Protein AF-G5DZA2-F1 (afdb_monomer)

Mean predicted aligned error: 8.17 Å

Secondary structure (DSSP, 8-state):
-HHHHHHHHHHHHHHHTTS-STTTTSTT-S-SHHHHHHHHHHHHIIIIIHHHHHTTSPPP--HHHHHHHHHHHHHHHHHHHHHHIIIIITTT--SS--S-----SSHHHHHHH--SSTHHHHHHHHHHHHHHHHHHHHHHHTSTTGGG--HHHHHHHHHHHHHHH-

pLDDT: mean 82.75, std 10.69, range [46.78, 97.06]

InterPro domains:
  IPR002076 ELO family [PF01151] (27-99)
  IPR002076 ELO family [PF01151] (105-165)
  IPR002076 ELO family [PTHR11157] (22-103)

Organism: NCBI:txid8362

Structure (mmCIF, N/CA/C/O backbone):
data_AF-G5DZA2-F1
#
_entry.id   AF-G5DZA2-F1
#
loop_
_atom_site.group_PDB
_atom_site.id
_atom_site.type_symbol
_atom_site.label_atom_id
_atom_site.label_alt_id
_atom_site.label_comp_id
_atom_site.label_asym_id
_atom_site.label_entity_id
_atom_site.label_seq_id
_atom_site.pdbx_PDB_ins_code
_atom_site.Cartn_x
_atom_site.Cartn_y
_atom_site.Cartn_z
_atom_site.occupancy
_atom_site.B_iso_or_equiv
_atom_site.auth_seq_id
_atom_site.auth_comp_id
_atom_site.auth_asym_id
_atom_site.auth_atom_id
_atom_site.pdbx_PDB_model_num
ATOM 1 N N . MET A 1 1 ? -5.140 20.662 -33.667 1.00 66.38 1 MET A N 1
ATOM 2 C CA . MET A 1 1 ? -5.420 19.763 -32.523 1.00 66.38 1 MET A CA 1
ATOM 3 C C . MET A 1 1 ? -4.763 18.396 -32.720 1.00 66.38 1 MET A C 1
ATOM 5 O O . MET A 1 1 ? -4.000 17.983 -31.860 1.00 66.38 1 MET A O 1
ATOM 9 N N . GLU A 1 2 ? -4.979 17.730 -33.860 1.00 78.75 2 GLU A N 1
ATOM 10 C CA . GLU A 1 2 ? -4.473 16.366 -34.119 1.00 78.75 2 GLU A CA 1
ATOM 11 C C . GLU A 1 2 ? -2.942 16.248 -34.190 1.00 78.75 2 GLU A C 1
ATOM 13 O O . GLU A 1 2 ? -2.374 15.286 -33.677 1.00 78.75 2 GLU A O 1
ATOM 18 N N . ALA A 1 3 ? -2.252 17.254 -34.736 1.00 80.62 3 ALA A N 1
ATOM 19 C CA . ALA A 1 3 ? -0.785 17.285 -34.768 1.00 80.62 3 ALA A CA 1
ATOM 20 C C . ALA A 1 3 ? -0.157 17.358 -33.362 1.00 80.62 3 ALA A C 1
ATOM 22 O O . ALA A 1 3 ? 0.883 16.768 -33.106 1.00 80.62 3 ALA A O 1
ATOM 23 N N . ILE A 1 4 ? -0.814 18.048 -32.427 1.00 86.19 4 ILE A N 1
ATOM 24 C CA . ILE A 1 4 ? -0.351 18.141 -31.037 1.00 86.19 4 ILE A CA 1
ATOM 25 C C . ILE A 1 4 ? -0.666 16.829 -30.314 1.00 86.19 4 ILE A C 1
ATOM 27 O O . ILE A 1 4 ? 0.200 16.262 -29.658 1.00 86.19 4 ILE A O 1
ATOM 31 N N . LEU A 1 5 ? -1.886 16.305 -30.473 1.00 86.56 5 LEU A N 1
ATOM 32 C CA . LEU A 1 5 ? -2.297 15.043 -29.856 1.00 86.56 5 LEU A CA 1
ATOM 33 C C . LEU A 1 5 ? -1.394 13.876 -30.283 1.00 86.56 5 LEU A C 1
ATOM 35 O O . LEU A 1 5 ? -0.941 13.115 -29.433 1.00 86.56 5 LEU A O 1
ATOM 39 N N . SER A 1 6 ? -1.083 13.765 -31.575 1.00 85.31 6 SER A N 1
ATOM 40 C CA . SER A 1 6 ? -0.190 12.723 -32.098 1.00 85.31 6 SER A CA 1
ATOM 41 C C . SER A 1 6 ? 1.232 12.826 -31.537 1.00 85.31 6 SER A C 1
ATOM 43 O O . SER A 1 6 ? 1.799 11.796 -31.178 1.00 85.31 6 SER A O 1
ATOM 45 N N . GLN A 1 7 ? 1.774 14.035 -31.352 1.00 89.75 7 GLN A N 1
ATOM 46 C CA . GLN A 1 7 ? 3.067 14.232 -30.681 1.00 89.75 7 GLN A CA 1
ATOM 47 C C . GLN A 1 7 ? 3.050 13.737 -29.226 1.00 89.75 7 GLN A C 1
ATOM 49 O O . GLN A 1 7 ? 3.975 13.049 -28.794 1.00 89.75 7 GLN A O 1
ATOM 54 N N . TRP A 1 8 ? 1.996 14.043 -28.462 1.00 86.00 8 TRP A N 1
ATOM 55 C CA . TRP A 1 8 ? 1.864 13.570 -27.077 1.00 86.00 8 TRP A CA 1
ATOM 56 C C . TRP A 1 8 ? 1.694 12.054 -26.987 1.00 86.00 8 TRP A C 1
ATOM 58 O O . TRP A 1 8 ? 2.292 11.419 -26.119 1.00 86.00 8 TRP A O 1
ATOM 68 N N . VAL A 1 9 ? 0.914 11.471 -27.898 1.00 85.88 9 VAL A N 1
ATOM 69 C CA . VAL A 1 9 ? 0.707 10.021 -27.982 1.00 85.88 9 VAL A CA 1
ATOM 70 C C . VAL A 1 9 ? 2.016 9.309 -28.324 1.00 85.88 9 VAL A C 1
ATOM 72 O O . VAL A 1 9 ? 2.367 8.334 -27.664 1.00 85.88 9 VAL A O 1
ATOM 75 N N . GLN A 1 10 ? 2.791 9.823 -29.281 1.00 88.12 10 GLN A N 1
ATOM 76 C CA . GLN A 1 10 ? 4.108 9.271 -29.613 1.00 88.12 10 GLN A CA 1
ATOM 77 C C . GLN A 1 10 ? 5.074 9.358 -28.432 1.00 88.12 10 GLN A C 1
ATOM 79 O O . GLN A 1 10 ? 5.673 8.353 -28.063 1.00 88.12 10 GLN A O 1
ATOM 84 N N . LYS A 1 11 ? 5.139 10.513 -27.761 1.00 85.25 11 LYS A N 1
ATOM 85 C CA . LYS A 1 11 ? 5.976 10.696 -26.569 1.00 85.25 11 LYS A CA 1
ATOM 86 C C . LYS A 1 11 ? 5.602 9.735 -25.436 1.00 85.25 11 LYS A C 1
ATOM 88 O O . LYS A 1 11 ? 6.481 9.224 -24.746 1.00 85.25 11 LYS A O 1
ATOM 93 N N . TYR A 1 12 ? 4.308 9.467 -25.249 1.00 83.25 12 TYR A N 1
ATOM 94 C CA . TYR A 1 12 ? 3.830 8.468 -24.293 1.00 83.25 12 TYR A CA 1
ATOM 95 C C . TYR A 1 12 ? 4.264 7.052 -24.687 1.00 83.25 12 TYR A C 1
ATOM 97 O O . TYR A 1 12 ? 4.791 6.322 -23.850 1.00 83.25 12 TYR A O 1
ATOM 105 N N . HIS A 1 13 ? 4.085 6.669 -25.953 1.00 83.81 13 HIS A N 1
ATOM 106 C CA . HIS A 1 13 ? 4.525 5.364 -26.437 1.00 83.81 13 HIS A CA 1
ATOM 107 C C . HIS A 1 13 ? 6.037 5.184 -26.305 1.00 83.81 13 HIS A C 1
ATOM 109 O O . HIS A 1 13 ? 6.469 4.127 -25.860 1.00 83.81 13 HIS A O 1
ATOM 115 N N . ASP A 1 14 ? 6.829 6.211 -26.613 1.00 85.12 14 ASP A N 1
ATOM 116 C CA . ASP A 1 14 ? 8.284 6.177 -26.467 1.00 85.12 14 ASP A CA 1
ATOM 117 C C . ASP A 1 14 ? 8.720 5.994 -25.012 1.00 85.12 14 ASP A C 1
ATOM 119 O O . ASP A 1 14 ? 9.609 5.193 -24.737 1.00 85.12 14 ASP A O 1
ATOM 123 N N . PHE A 1 15 ? 8.052 6.660 -24.068 1.00 82.25 15 PHE A N 1
ATOM 124 C CA . PHE A 1 15 ? 8.305 6.469 -22.641 1.00 82.25 15 PHE A CA 1
ATOM 125 C C . PHE A 1 15 ? 7.909 5.064 -22.157 1.00 82.25 15 PHE A C 1
ATOM 127 O O . PHE A 1 15 ? 8.620 4.440 -21.373 1.00 82.25 15 PHE A O 1
ATOM 134 N N . MET A 1 16 ? 6.794 4.530 -22.660 1.00 81.00 16 MET A N 1
ATOM 135 C CA . MET A 1 16 ? 6.286 3.210 -22.276 1.00 81.00 16 MET A CA 1
ATOM 136 C C . MET A 1 16 ? 7.002 2.042 -22.971 1.00 81.00 16 MET A C 1
ATOM 138 O O . MET A 1 16 ? 6.774 0.898 -22.581 1.00 81.00 16 MET A O 1
ATOM 142 N N . LYS A 1 17 ? 7.889 2.286 -23.950 1.00 79.06 17 LYS A N 1
ATOM 143 C CA . LYS A 1 17 ? 8.706 1.235 -24.592 1.00 79.06 17 LYS A CA 1
ATOM 144 C C . LYS A 1 17 ? 9.611 0.492 -23.607 1.00 79.06 17 LYS A C 1
ATOM 146 O O . LYS A 1 17 ? 9.906 -0.672 -23.841 1.00 79.06 17 LYS A O 1
ATOM 151 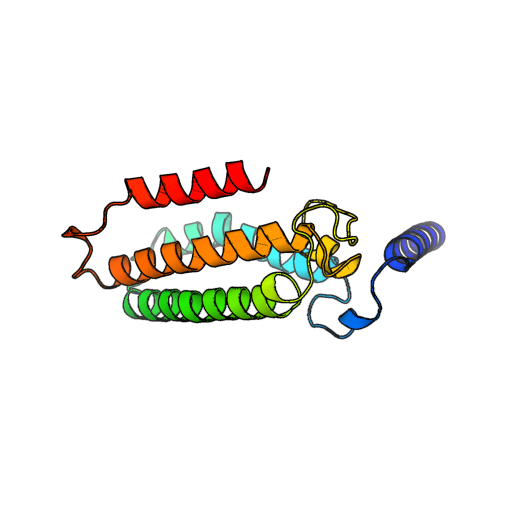N N . GLY A 1 18 ? 10.033 1.146 -22.521 1.00 75.31 18 GLY A N 1
ATOM 152 C CA . GLY A 1 18 ? 10.845 0.524 -21.469 1.00 75.31 18 GLY A CA 1
ATOM 153 C C . GLY A 1 18 ? 10.059 -0.370 -20.504 1.00 75.31 18 GLY A C 1
ATOM 154 O O . GLY A 1 18 ? 10.661 -0.954 -19.610 1.00 75.31 18 GLY A O 1
ATOM 155 N N . ALA A 1 19 ? 8.731 -0.453 -20.636 1.00 78.19 19 ALA A N 1
ATOM 156 C CA . ALA A 1 19 ? 7.907 -1.234 -19.725 1.00 78.19 19 ALA A CA 1
ATOM 157 C C . ALA A 1 19 ? 8.057 -2.745 -19.948 1.00 78.19 19 ALA A C 1
ATOM 159 O O . ALA A 1 19 ? 8.165 -3.224 -21.078 1.00 78.19 19 ALA A O 1
ATOM 160 N N . ASP A 1 20 ? 7.967 -3.508 -18.863 1.00 79.12 20 ASP A N 1
ATOM 161 C CA . ASP A 1 20 ? 8.026 -4.962 -18.897 1.00 79.12 20 ASP A CA 1
ATOM 162 C C . ASP A 1 20 ? 6.771 -5.543 -19.580 1.00 79.12 20 ASP A C 1
ATOM 164 O O . ASP A 1 20 ? 5.624 -5.251 -19.216 1.00 79.12 20 ASP A O 1
ATOM 168 N N . SER A 1 21 ? 6.987 -6.382 -20.595 1.00 80.38 21 SER A N 1
ATOM 169 C CA . SER A 1 21 ? 5.920 -7.019 -21.370 1.00 80.38 21 SER A CA 1
ATOM 170 C C . SER A 1 21 ? 5.174 -8.100 -20.580 1.00 80.38 21 SER A C 1
ATOM 172 O O . SER A 1 21 ? 3.991 -8.333 -20.845 1.00 80.38 21 SER A O 1
ATOM 174 N N . ARG A 1 22 ? 5.805 -8.707 -19.563 1.00 84.56 22 ARG A N 1
ATOM 175 C CA . ARG A 1 22 ? 5.249 -9.823 -18.769 1.00 84.56 22 ARG A CA 1
ATOM 176 C C . ARG A 1 22 ? 3.990 -9.433 -18.000 1.00 84.56 22 ARG A C 1
ATOM 178 O O . ARG A 1 22 ? 3.062 -10.221 -17.871 1.00 84.56 22 ARG A O 1
ATOM 185 N N . ILE A 1 23 ? 3.929 -8.188 -17.550 1.00 81.81 23 ILE A N 1
ATOM 186 C CA . ILE A 1 23 ? 2.850 -7.634 -16.718 1.00 81.81 23 ILE A CA 1
ATOM 187 C C . ILE A 1 23 ? 1.787 -6.883 -17.527 1.00 81.81 23 ILE A C 1
ATOM 189 O O . ILE A 1 23 ? 0.865 -6.299 -16.962 1.00 81.81 23 ILE A O 1
ATOM 193 N N . SER A 1 24 ? 1.913 -6.856 -18.856 1.00 78.75 24 SER A N 1
ATOM 194 C CA . SER A 1 24 ? 1.009 -6.104 -19.736 1.00 78.75 24 SER A CA 1
ATOM 195 C C . SER A 1 24 ? -0.448 -6.572 -19.671 1.00 78.75 24 SER A C 1
ATOM 197 O O . SER A 1 24 ? -1.339 -5.778 -19.953 1.00 78.75 24 SER A O 1
ATOM 199 N N . HIS A 1 25 ? -0.683 -7.824 -19.274 1.00 85.56 25 HIS A N 1
ATOM 200 C CA . HIS A 1 25 ? -2.004 -8.438 -19.156 1.00 85.56 25 HIS A CA 1
ATOM 201 C C . HIS A 1 25 ? -2.629 -8.299 -17.757 1.00 85.56 25 HIS A C 1
ATOM 203 O O . HIS A 1 25 ? -3.780 -8.685 -17.557 1.00 85.56 25 HIS A O 1
ATOM 209 N N . TYR A 1 26 ? -1.887 -7.776 -16.775 1.00 86.25 26 TYR A N 1
ATOM 210 C CA . TYR A 1 26 ? -2.393 -7.628 -15.414 1.00 86.25 26 TYR A CA 1
ATOM 211 C C . TYR A 1 26 ? -3.409 -6.483 -15.313 1.00 86.25 26 TYR A C 1
ATOM 213 O O . TYR A 1 26 ? -3.233 -5.425 -15.934 1.00 86.25 26 TYR A O 1
ATOM 221 N N . PRO A 1 27 ? -4.462 -6.650 -14.489 1.00 86.56 27 PRO A N 1
ATOM 222 C CA . PRO A 1 27 ? -5.437 -5.593 -14.270 1.00 86.56 27 PRO A CA 1
ATOM 223 C C . PRO A 1 27 ? -4.731 -4.343 -13.730 1.00 86.56 27 PRO A C 1
ATOM 225 O O . PRO A 1 27 ? -3.801 -4.438 -12.933 1.00 86.56 27 PRO A O 1
ATOM 228 N N . LEU A 1 28 ? -5.165 -3.160 -14.178 1.00 85.06 28 LEU A N 1
ATOM 229 C CA . LEU A 1 28 ? -4.598 -1.846 -13.822 1.00 85.06 28 LEU A CA 1
ATOM 230 C C . LEU A 1 28 ? -3.177 -1.549 -14.349 1.00 85.06 28 LEU A C 1
ATOM 232 O O . LEU A 1 28 ? -2.698 -0.435 -14.147 1.00 85.06 28 LEU A O 1
ATOM 236 N N . MET A 1 29 ? -2.523 -2.467 -15.073 1.00 83.88 29 MET A N 1
ATOM 237 C CA . MET A 1 29 ? -1.167 -2.261 -15.618 1.00 83.88 29 MET A CA 1
ATOM 238 C C . MET A 1 29 ? -1.137 -1.786 -17.081 1.00 83.88 29 MET A C 1
ATOM 240 O O . MET A 1 29 ? -0.061 -1.506 -17.615 1.00 83.88 29 MET A O 1
ATOM 244 N N . HIS A 1 30 ? -2.296 -1.645 -17.735 1.00 82.56 30 HIS A N 1
ATOM 245 C CA . HIS A 1 30 ? -2.390 -1.164 -19.121 1.00 82.56 30 HIS A CA 1
ATOM 246 C C . HIS A 1 30 ? -2.037 0.319 -19.273 1.00 82.56 30 HIS A C 1
ATOM 248 O O . HIS A 1 30 ? -1.287 0.684 -20.174 1.00 82.56 30 HIS A O 1
ATOM 254 N N . SER A 1 31 ? -2.570 1.180 -18.403 1.00 82.56 31 SER A N 1
ATOM 255 C CA . SER A 1 31 ? -2.316 2.621 -18.440 1.00 82.56 31 SER A CA 1
ATOM 256 C C . SER A 1 31 ? -2.302 3.209 -17.026 1.00 82.56 31 SER A C 1
ATOM 258 O O . SER A 1 31 ? -3.020 2.703 -16.161 1.00 82.56 31 SER A O 1
ATOM 260 N N . PRO A 1 32 ? -1.526 4.280 -16.777 1.00 83.38 32 PRO A N 1
ATOM 261 C CA . PRO A 1 32 ? -1.476 4.930 -15.468 1.00 83.38 32 PRO A CA 1
ATOM 262 C C . PRO A 1 32 ? -2.741 5.752 -15.178 1.00 83.38 32 PRO A C 1
ATOM 264 O O . PRO A 1 32 ? -3.057 6.010 -14.021 1.00 83.38 32 PRO A O 1
ATOM 267 N N . PHE A 1 33 ? -3.498 6.129 -16.215 1.00 86.62 33 PHE A N 1
ATOM 268 C CA . PHE A 1 33 ? -4.677 6.988 -16.091 1.00 86.62 33 PHE A CA 1
ATOM 269 C C . PHE A 1 33 ? -5.785 6.368 -15.242 1.00 86.62 33 PHE A C 1
ATOM 271 O O . PHE A 1 33 ? -6.402 7.066 -14.440 1.00 86.62 33 PHE A O 1
ATOM 278 N N . LEU A 1 34 ? -6.027 5.063 -15.390 1.00 87.75 34 LEU A N 1
ATOM 279 C CA . LEU A 1 34 ? -7.069 4.368 -14.636 1.00 87.75 34 LEU A CA 1
ATOM 280 C C . LEU A 1 34 ? -6.751 4.315 -13.124 1.00 87.75 34 LEU A C 1
ATOM 282 O O . LEU A 1 34 ? -7.591 4.765 -12.343 1.00 87.75 34 LEU A O 1
ATOM 286 N N . PRO A 1 35 ? -5.553 3.875 -12.680 1.00 88.75 35 PRO A N 1
ATOM 287 C CA . PRO A 1 35 ? -5.125 4.011 -11.286 1.00 88.75 35 PRO A CA 1
ATOM 288 C C . PRO A 1 35 ? -5.228 5.443 -10.751 1.00 88.75 35 PRO A C 1
ATOM 290 O O . PRO A 1 35 ? -5.748 5.654 -9.656 1.00 88.75 35 PRO A O 1
ATOM 293 N N . THR A 1 36 ? -4.788 6.443 -11.524 1.00 88.06 36 THR A N 1
ATOM 294 C CA . THR A 1 36 ? -4.871 7.850 -11.109 1.00 88.06 36 THR A CA 1
ATOM 295 C C . THR A 1 36 ? -6.318 8.308 -10.925 1.00 88.06 36 THR A C 1
ATOM 297 O O . THR A 1 36 ? -6.624 8.963 -9.931 1.00 88.06 36 THR A O 1
ATOM 300 N N . ALA A 1 37 ? -7.232 7.931 -11.821 1.00 92.38 37 ALA A N 1
ATOM 301 C CA . ALA A 1 37 ? -8.650 8.264 -11.698 1.00 92.38 37 ALA A CA 1
ATOM 302 C C . ALA A 1 37 ? -9.296 7.615 -10.459 1.00 92.38 37 ALA A C 1
ATOM 304 O O . ALA A 1 37 ? -10.063 8.262 -9.741 1.00 92.38 37 ALA A O 1
ATOM 305 N N . ILE A 1 38 ? -8.948 6.359 -10.158 1.00 93.44 38 ILE A N 1
ATOM 306 C CA . ILE A 1 38 ? -9.420 5.660 -8.953 1.00 93.44 38 ILE A CA 1
ATOM 307 C C . ILE A 1 38 ? -8.915 6.372 -7.693 1.00 93.44 38 ILE A C 1
ATOM 309 O O . ILE A 1 38 ? -9.698 6.645 -6.787 1.00 93.44 38 ILE A O 1
ATOM 313 N N . LEU A 1 39 ? -7.634 6.738 -7.641 1.00 91.75 39 LEU A N 1
ATOM 314 C CA . LEU A 1 39 ? -7.063 7.436 -6.487 1.00 91.75 39 LEU A CA 1
ATOM 315 C C . LEU A 1 39 ? -7.678 8.825 -6.283 1.00 91.75 39 LEU A C 1
ATOM 317 O O . LEU A 1 39 ? -8.049 9.168 -5.162 1.00 91.75 39 LEU A O 1
ATOM 321 N N . LEU A 1 40 ? -7.833 9.613 -7.349 1.00 94.12 40 LEU A N 1
ATOM 322 C CA . LEU A 1 40 ? -8.443 10.943 -7.262 1.00 94.12 40 LEU A CA 1
ATOM 323 C C . LEU A 1 40 ? -9.907 10.867 -6.818 1.00 94.12 40 LEU A C 1
ATOM 325 O O . LEU A 1 40 ? -10.333 11.654 -5.971 1.00 94.12 40 LEU A O 1
ATOM 329 N N . SER A 1 41 ? -10.664 9.899 -7.341 1.00 95.38 41 SER A N 1
ATOM 330 C CA . SER A 1 41 ? -12.054 9.690 -6.923 1.00 95.38 41 SER A CA 1
ATOM 331 C C . SER A 1 41 ? -12.154 9.221 -5.468 1.00 95.38 41 SER A C 1
ATOM 333 O O . SER A 1 41 ? -12.993 9.732 -4.727 1.00 95.38 41 SER A O 1
ATOM 335 N N . TYR A 1 42 ? -11.258 8.338 -5.019 1.00 94.50 42 TYR A N 1
ATOM 336 C CA . TYR A 1 42 ? -11.154 7.923 -3.619 1.00 94.50 42 TYR A CA 1
ATOM 337 C C . TYR A 1 42 ? -10.831 9.100 -2.686 1.00 94.50 42 TYR A C 1
ATOM 339 O O . TYR A 1 42 ? -11.521 9.297 -1.687 1.00 94.50 42 TYR A O 1
ATOM 347 N N . VAL A 1 43 ? -9.830 9.924 -3.018 1.00 95.56 43 VAL A N 1
ATOM 348 C CA . VAL A 1 43 ? -9.449 11.098 -2.210 1.00 95.56 43 VAL A CA 1
ATOM 349 C C . VAL A 1 43 ? -10.600 12.100 -2.130 1.00 95.56 43 VAL A C 1
ATOM 351 O O . VAL A 1 43 ? -10.926 12.582 -1.044 1.00 95.56 43 VAL A O 1
ATOM 354 N N . TYR A 1 44 ? -11.267 12.374 -3.253 1.00 96.38 44 TYR A N 1
ATOM 355 C CA . TYR A 1 44 ? -12.465 13.212 -3.273 1.00 96.38 44 TYR A CA 1
ATOM 356 C C . TYR A 1 44 ? -13.579 12.635 -2.386 1.00 96.38 44 TYR A C 1
ATOM 358 O O . TYR A 1 44 ? -14.200 13.365 -1.603 1.00 96.38 44 TYR A O 1
ATOM 366 N N . PHE A 1 45 ? -13.804 11.321 -2.462 1.00 97.06 45 PHE A N 1
ATOM 367 C CA . PHE A 1 45 ? -14.797 10.640 -1.644 1.00 97.06 45 PHE A CA 1
ATOM 368 C C . PHE A 1 45 ? -14.481 10.758 -0.150 1.00 97.06 45 PHE A C 1
ATOM 370 O O . PHE A 1 45 ? -15.345 11.166 0.616 1.00 97.06 45 PHE A O 1
ATOM 377 N N . VAL A 1 46 ? -13.252 10.467 0.276 1.00 95.19 46 VAL A N 1
ATOM 378 C CA . VAL A 1 46 ? -12.883 10.443 1.701 1.00 95.19 46 VAL A CA 1
ATOM 379 C C . VAL A 1 46 ? -12.775 11.841 2.307 1.00 95.19 46 VAL A C 1
ATOM 381 O O . VAL A 1 46 ? -13.197 12.037 3.444 1.00 95.19 46 VAL A O 1
ATOM 384 N N . LEU A 1 47 ? -12.230 12.818 1.578 1.00 95.12 47 LEU A N 1
ATOM 385 C CA . LEU A 1 47 ? -11.985 14.153 2.134 1.00 95.12 47 LEU A CA 1
ATOM 386 C C . LEU A 1 47 ? -13.184 15.091 2.007 1.00 95.12 47 LEU A C 1
ATOM 388 O O . LEU A 1 47 ? -13.366 15.965 2.850 1.00 95.12 47 LEU A O 1
ATOM 392 N N . SER A 1 48 ? -13.993 14.944 0.955 1.00 94.06 48 SER A N 1
ATOM 393 C CA . SER A 1 48 ? -15.082 15.884 0.671 1.00 94.06 48 SER A CA 1
ATOM 394 C C . SER A 1 48 ? -16.456 15.244 0.806 1.00 94.06 48 SER A C 1
ATOM 396 O O . SER A 1 48 ? -17.276 15.708 1.597 1.00 94.06 48 SER A O 1
ATOM 398 N N . LEU A 1 49 ? -16.737 14.196 0.032 1.00 94.94 49 LEU A N 1
ATOM 399 C CA . LEU A 1 49 ? -18.096 13.664 -0.080 1.00 94.94 49 LEU A CA 1
ATOM 400 C C . LEU A 1 49 ? -18.533 12.895 1.179 1.00 94.94 49 LEU A C 1
ATOM 402 O O . LEU A 1 49 ? -19.625 13.119 1.694 1.00 94.94 49 LEU A O 1
ATOM 406 N N . GLY A 1 50 ? -17.666 12.039 1.712 1.00 94.25 50 GLY A N 1
ATOM 407 C CA . GLY A 1 50 ? -17.900 11.206 2.888 1.00 94.25 50 GLY A CA 1
ATOM 408 C C . GLY A 1 50 ? -18.233 12.023 4.139 1.00 94.25 50 GLY A C 1
ATOM 409 O O . GLY A 1 50 ? -19.307 11.813 4.706 1.00 94.25 50 GLY A O 1
ATOM 410 N N . PRO A 1 51 ? -17.397 12.999 4.549 1.00 94.69 51 PRO A N 1
ATOM 411 C CA . PRO A 1 51 ? -17.685 13.849 5.702 1.00 94.69 51 PRO A CA 1
ATOM 412 C C . PRO A 1 51 ? -18.987 14.644 5.543 1.00 94.69 51 PRO A C 1
ATOM 414 O O . PRO A 1 51 ? -19.747 14.763 6.500 1.00 94.69 51 PRO A O 1
ATOM 417 N N . ARG A 1 52 ? -19.306 15.121 4.328 1.00 94.69 52 ARG A N 1
ATOM 418 C CA . ARG A 1 52 ? -20.573 15.825 4.044 1.00 94.69 52 ARG A CA 1
ATOM 419 C C . ARG A 1 52 ? -21.795 14.917 4.190 1.00 94.69 52 ARG A C 1
ATOM 421 O O . ARG A 1 52 ? -22.793 15.340 4.765 1.00 94.69 52 ARG A O 1
ATOM 428 N N . ILE A 1 53 ? -21.722 13.673 3.709 1.00 94.69 53 ILE A N 1
ATOM 429 C CA . ILE A 1 53 ? -22.806 12.686 3.856 1.00 94.69 53 ILE A CA 1
ATOM 430 C C . ILE A 1 53 ? -22.974 12.268 5.327 1.00 94.69 53 ILE A C 1
ATOM 432 O O . ILE A 1 53 ? -24.098 12.043 5.782 1.00 94.69 53 ILE A O 1
ATOM 436 N N . MET A 1 54 ? -21.870 12.175 6.075 1.00 93.94 54 MET A N 1
ATOM 437 C CA . MET A 1 54 ? -21.864 11.750 7.479 1.00 93.94 54 MET A CA 1
ATOM 438 C C . MET A 1 54 ? -22.161 12.877 8.478 1.00 93.94 54 MET A C 1
ATOM 440 O O . MET A 1 54 ? -22.453 12.572 9.629 1.00 93.94 54 MET A O 1
ATOM 444 N N . ALA A 1 55 ? -22.171 14.148 8.060 1.00 93.94 55 ALA A N 1
ATOM 445 C CA . ALA A 1 55 ? -22.387 15.296 8.949 1.00 93.94 55 ALA A CA 1
ATOM 446 C C . ALA A 1 55 ? -23.692 15.212 9.765 1.00 93.94 55 ALA A C 1
ATOM 448 O O . ALA A 1 55 ? -23.728 15.634 10.915 1.00 93.94 55 ALA A O 1
ATOM 449 N N . ASN A 1 56 ? -24.746 14.625 9.188 1.00 94.56 56 ASN A N 1
ATOM 450 C CA . ASN A 1 56 ? -26.061 14.487 9.824 1.00 94.56 56 ASN A CA 1
ATOM 451 C C . ASN A 1 56 ? -26.441 13.024 10.123 1.00 94.56 56 ASN A C 1
ATOM 453 O O . ASN A 1 56 ? -27.617 12.722 10.326 1.00 94.56 56 ASN A O 1
ATOM 457 N N . ARG A 1 57 ? -25.480 12.087 10.110 1.00 92.75 57 ARG A N 1
ATOM 458 C CA . ARG A 1 57 ? -25.737 10.655 10.345 1.00 92.75 57 ARG A CA 1
ATOM 459 C C . ARG A 1 57 ? -24.920 10.127 11.522 1.00 92.75 57 ARG A C 1
ATOM 461 O O . ARG A 1 57 ? -23.802 10.559 11.768 1.00 92.75 57 ARG A O 1
ATOM 468 N N . LYS A 1 58 ? -25.486 9.159 12.248 1.00 91.75 58 LYS A N 1
ATOM 469 C CA . LYS A 1 58 ? -24.773 8.445 13.318 1.00 91.75 58 LYS A CA 1
ATOM 470 C C . LYS A 1 58 ? -23.661 7.563 12.721 1.00 91.75 58 LYS A C 1
ATOM 472 O O . LYS A 1 58 ? -23.843 7.061 11.609 1.00 91.75 58 LYS A O 1
ATOM 477 N N . PRO A 1 59 ? -22.544 7.350 13.442 1.00 90.25 59 PRO A N 1
ATOM 478 C CA . PRO A 1 59 ? -21.466 6.482 12.979 1.00 90.25 59 PRO A CA 1
ATOM 479 C C . PRO A 1 59 ? -21.955 5.037 12.830 1.00 90.25 59 PRO A C 1
ATOM 481 O O . PRO A 1 59 ? -22.705 4.536 13.668 1.00 90.25 59 PRO A O 1
ATOM 484 N N . PHE A 1 60 ? -21.527 4.373 11.758 1.00 90.38 60 PHE A N 1
ATOM 485 C CA . PHE A 1 60 ? -21.878 2.981 11.487 1.00 90.38 60 PHE A CA 1
ATOM 486 C C . PHE A 1 60 ? -21.148 2.028 12.441 1.00 90.38 60 PHE A C 1
ATOM 488 O O . PHE A 1 60 ? -19.946 2.180 12.673 1.00 90.38 60 PHE A O 1
ATOM 495 N N . ASP A 1 61 ? -21.847 1.008 12.948 1.00 89.50 61 ASP A N 1
ATOM 496 C CA . ASP A 1 61 ? -21.211 -0.061 13.721 1.00 89.50 61 ASP A CA 1
ATOM 497 C C . ASP A 1 61 ? -20.624 -1.123 12.784 1.00 89.50 61 ASP A C 1
ATOM 499 O O . ASP A 1 61 ? -21.272 -2.093 12.398 1.00 89.50 61 ASP A O 1
ATOM 503 N N . LEU A 1 62 ? -19.378 -0.893 12.373 1.00 91.31 62 LEU A N 1
ATOM 504 C CA . LEU A 1 62 ? -18.634 -1.763 11.460 1.00 91.31 62 LEU A CA 1
ATOM 505 C C . LEU A 1 62 ? -17.609 -2.634 12.195 1.00 91.31 62 LEU A C 1
ATOM 507 O O . LEU A 1 62 ? -16.736 -3.215 11.557 1.00 91.31 62 LEU A O 1
ATOM 511 N N . LYS A 1 63 ? -17.680 -2.742 13.527 1.00 87.00 63 LYS A N 1
ATOM 512 C CA . LYS A 1 63 ? -16.711 -3.507 14.331 1.00 87.00 63 LYS A CA 1
ATOM 513 C C . LYS A 1 63 ? -16.471 -4.940 13.838 1.00 87.00 63 LYS A C 1
ATOM 515 O O . LYS A 1 63 ? -15.305 -5.266 13.618 1.00 87.00 63 LYS A O 1
ATOM 520 N N . PRO A 1 64 ? -17.495 -5.788 13.602 1.00 89.12 64 PRO A N 1
ATOM 521 C CA . PRO A 1 64 ? -17.252 -7.148 13.115 1.00 89.12 64 PRO A CA 1
ATOM 522 C C . PRO A 1 64 ? -16.600 -7.154 11.727 1.00 89.12 64 PRO A C 1
ATOM 524 O O . PRO A 1 64 ? -15.688 -7.941 11.482 1.00 89.12 64 PRO A O 1
ATOM 527 N N . LEU A 1 65 ? -16.996 -6.227 10.848 1.00 92.88 65 LEU A N 1
ATOM 528 C CA . LEU A 1 65 ? -16.394 -6.077 9.524 1.00 92.88 65 LEU A CA 1
ATOM 529 C C . LEU A 1 65 ? -14.921 -5.651 9.620 1.00 92.88 65 LEU A C 1
ATOM 531 O O . LEU A 1 65 ? -14.081 -6.207 8.922 1.00 92.88 65 LEU A O 1
ATOM 535 N N . MET A 1 66 ? -14.591 -4.711 10.512 1.00 91.56 66 MET A N 1
ATOM 536 C CA . MET A 1 66 ? -13.216 -4.261 10.747 1.00 91.56 66 MET A CA 1
ATOM 537 C C . MET A 1 66 ? -12.334 -5.377 11.306 1.00 91.56 66 MET A C 1
ATOM 539 O O . MET A 1 66 ? -11.165 -5.464 10.939 1.00 91.56 66 MET A O 1
ATOM 543 N N . VAL A 1 67 ? -12.870 -6.232 12.181 1.00 91.06 67 VAL A N 1
ATOM 544 C CA . VAL A 1 67 ? -12.134 -7.392 12.700 1.00 91.06 67 VAL A CA 1
ATOM 545 C C . VAL A 1 67 ? -11.793 -8.349 11.557 1.00 91.06 67 VAL A C 1
ATOM 547 O O . VAL A 1 67 ? -10.619 -8.660 11.369 1.00 91.06 67 VAL A O 1
ATOM 550 N N . VAL A 1 68 ? -12.787 -8.755 10.757 1.00 94.12 68 VAL A N 1
ATOM 551 C CA . VAL A 1 68 ? -12.573 -9.660 9.611 1.00 94.12 68 VAL A CA 1
ATOM 552 C C . VAL A 1 68 ? -11.586 -9.053 8.617 1.00 94.12 68 VAL A C 1
ATOM 554 O O . VAL A 1 68 ? -10.609 -9.701 8.261 1.00 94.12 68 VAL A O 1
ATOM 557 N N . TYR A 1 69 ? -11.783 -7.788 8.242 1.00 93.69 69 TYR A N 1
ATOM 558 C CA . TYR A 1 69 ? -10.913 -7.071 7.312 1.00 93.69 69 TYR A CA 1
ATOM 559 C C . TYR A 1 69 ? -9.449 -7.047 7.773 1.00 93.69 69 TYR A C 1
ATOM 561 O O . TYR A 1 69 ? -8.558 -7.406 7.006 1.00 93.69 69 TYR A O 1
ATOM 569 N N . ASN A 1 70 ? -9.187 -6.681 9.032 1.00 93.94 70 ASN A N 1
ATOM 570 C CA . ASN A 1 70 ? -7.821 -6.634 9.554 1.00 93.94 70 ASN A CA 1
ATOM 571 C C . ASN A 1 70 ? -7.172 -8.027 9.601 1.00 93.94 70 ASN A C 1
ATOM 573 O O . ASN A 1 70 ? -6.010 -8.157 9.232 1.00 93.94 70 ASN A O 1
ATOM 577 N N . PHE A 1 71 ? -7.901 -9.081 9.986 1.00 94.19 71 PHE A N 1
ATOM 578 C CA . PHE A 1 71 ? -7.353 -10.444 9.966 1.00 94.19 71 PHE A CA 1
ATOM 579 C C . PHE A 1 71 ? -7.099 -10.964 8.546 1.00 94.19 71 PHE A C 1
ATOM 581 O O . PHE A 1 71 ? -6.082 -11.617 8.312 1.00 94.19 71 PHE A O 1
ATOM 588 N N . SER A 1 72 ? -7.963 -10.635 7.583 1.00 95.69 72 SER A N 1
ATOM 589 C CA . SER A 1 72 ? -7.712 -10.929 6.169 1.00 95.69 72 SER A CA 1
ATOM 590 C C . SER A 1 72 ? -6.448 -10.229 5.666 1.00 95.69 72 SER A C 1
ATOM 592 O O . SER A 1 72 ? -5.663 -10.837 4.943 1.00 95.69 72 SER A O 1
ATOM 594 N N . LEU A 1 73 ? -6.208 -8.985 6.092 1.00 93.62 73 LEU A N 1
ATOM 595 C CA . LEU A 1 73 ? -4.981 -8.262 5.761 1.00 93.62 73 LEU A CA 1
ATOM 596 C C . LEU A 1 73 ? -3.736 -8.873 6.406 1.00 93.62 73 LEU A C 1
ATOM 598 O O . LEU A 1 73 ? -2.705 -8.934 5.750 1.00 93.62 73 LEU A O 1
ATOM 602 N N . VAL A 1 74 ? -3.822 -9.382 7.639 1.00 94.62 74 VAL A N 1
ATOM 603 C CA . VAL A 1 74 ? -2.714 -10.131 8.263 1.00 94.62 74 VAL A CA 1
ATOM 604 C C . VAL A 1 74 ? -2.341 -11.348 7.417 1.00 94.62 74 VAL A C 1
ATOM 606 O O . VAL A 1 74 ? -1.164 -11.545 7.121 1.00 94.62 74 VAL A O 1
ATOM 609 N N . ALA A 1 75 ? -3.332 -12.139 6.996 1.00 94.94 75 ALA A N 1
ATOM 610 C CA . ALA A 1 75 ? -3.100 -13.316 6.162 1.00 94.94 75 ALA A CA 1
ATOM 611 C C . ALA A 1 75 ? -2.493 -12.941 4.800 1.00 94.94 75 ALA A C 1
ATOM 613 O O . ALA A 1 75 ? -1.514 -13.552 4.373 1.00 94.94 75 ALA A O 1
ATOM 614 N N . LEU A 1 76 ? -3.026 -11.902 4.149 1.00 94.38 76 LEU A N 1
ATOM 615 C CA . LEU A 1 76 ? -2.517 -11.419 2.867 1.00 94.38 76 LEU A CA 1
ATOM 616 C C . LEU A 1 76 ? -1.083 -10.883 2.985 1.00 94.38 76 LEU A C 1
ATOM 618 O O . LEU A 1 76 ? -0.233 -11.233 2.172 1.00 94.38 76 LEU A O 1
ATOM 622 N N . SER A 1 77 ? -0.786 -10.072 4.002 1.00 93.88 77 SER A N 1
ATOM 623 C CA . SER A 1 77 ? 0.563 -9.549 4.231 1.00 93.88 77 SER A CA 1
ATOM 624 C C . SER A 1 77 ? 1.560 -10.664 4.552 1.00 93.88 77 SER A C 1
ATOM 626 O O . SER A 1 77 ? 2.674 -10.634 4.038 1.00 93.88 77 SER A O 1
ATOM 628 N N . ALA A 1 78 ? 1.167 -11.681 5.327 1.00 93.31 78 ALA A N 1
ATOM 629 C CA . ALA A 1 78 ? 2.016 -12.842 5.596 1.00 93.31 78 ALA A CA 1
ATOM 630 C C . ALA A 1 78 ? 2.299 -13.658 4.323 1.00 93.31 78 ALA A C 1
ATOM 632 O O . ALA A 1 78 ? 3.432 -14.088 4.108 1.00 93.31 78 ALA A O 1
ATOM 633 N N . TYR A 1 79 ? 1.296 -13.820 3.455 1.00 93.88 79 TYR A N 1
ATOM 634 C CA . TYR A 1 79 ? 1.466 -14.470 2.156 1.00 93.88 79 TYR A CA 1
ATOM 635 C C . TYR A 1 79 ? 2.427 -13.693 1.244 1.00 93.88 79 TYR A C 1
ATOM 637 O O . TYR A 1 79 ? 3.345 -14.278 0.681 1.00 93.88 79 TYR A O 1
ATOM 645 N N . ILE A 1 80 ? 2.285 -12.366 1.167 1.00 90.12 80 ILE A N 1
ATOM 646 C CA . ILE A 1 80 ? 3.185 -11.507 0.382 1.00 90.12 80 ILE A CA 1
ATOM 647 C C . ILE A 1 80 ? 4.632 -11.622 0.880 1.00 90.12 80 ILE A C 1
ATOM 649 O O . ILE A 1 80 ? 5.554 -11.726 0.075 1.00 90.12 80 ILE A O 1
ATOM 653 N N . VAL A 1 81 ? 4.841 -11.644 2.200 1.00 90.00 81 VAL A N 1
ATOM 654 C CA . VAL A 1 81 ? 6.170 -11.863 2.790 1.00 90.00 81 VAL A CA 1
ATOM 655 C C . VAL A 1 81 ? 6.741 -13.215 2.369 1.00 90.00 81 VAL A C 1
ATOM 657 O O . VAL A 1 81 ? 7.902 -13.277 1.978 1.00 90.00 81 VAL A O 1
ATOM 660 N N . TYR A 1 82 ? 5.944 -14.284 2.428 1.00 89.62 82 TYR A N 1
ATOM 661 C CA . TYR A 1 82 ? 6.379 -15.617 2.011 1.00 89.62 82 TYR A CA 1
ATOM 662 C C . TYR A 1 82 ? 6.803 -15.650 0.536 1.00 89.62 82 TYR A C 1
ATOM 664 O O . TYR A 1 82 ? 7.888 -16.140 0.228 1.00 89.62 82 TYR A O 1
ATOM 672 N N . GLU A 1 83 ? 5.996 -15.076 -0.358 1.00 88.69 83 GLU A N 1
ATOM 673 C CA . GLU A 1 83 ? 6.309 -15.001 -1.789 1.00 88.69 83 GLU A CA 1
ATOM 674 C C . GLU A 1 83 ? 7.603 -14.219 -2.043 1.00 88.69 83 GLU A C 1
ATOM 676 O O . GLU A 1 83 ? 8.479 -14.723 -2.740 1.00 88.69 83 GLU A O 1
ATOM 681 N N . PHE A 1 84 ? 7.788 -13.046 -1.421 1.00 84.06 84 PHE A N 1
ATOM 682 C CA . PHE A 1 84 ? 9.037 -12.282 -1.559 1.00 84.06 84 PHE A CA 1
ATOM 683 C C . PHE A 1 84 ? 10.249 -13.048 -1.018 1.00 84.06 84 PHE A C 1
ATOM 685 O O . PHE A 1 84 ? 11.306 -13.073 -1.651 1.00 84.06 84 PHE A O 1
ATOM 692 N N . LEU A 1 85 ? 10.108 -13.709 0.133 1.00 85.12 85 LEU A N 1
ATOM 693 C CA . LEU A 1 85 ? 11.180 -14.519 0.708 1.00 85.12 85 LEU A CA 1
ATOM 694 C C . LEU A 1 85 ? 11.601 -15.648 -0.242 1.00 85.12 85 LEU A C 1
ATOM 696 O O . LEU A 1 85 ? 12.796 -15.844 -0.475 1.00 85.12 85 LEU A O 1
ATOM 700 N N . MET A 1 86 ? 10.634 -16.352 -0.831 1.00 84.38 86 MET A N 1
ATOM 701 C CA . MET A 1 86 ? 10.892 -17.465 -1.747 1.00 84.38 86 MET A CA 1
ATOM 702 C C . MET A 1 86 ? 11.339 -17.013 -3.145 1.00 84.38 86 MET A C 1
ATOM 704 O O . MET A 1 86 ? 12.121 -17.718 -3.784 1.00 84.38 86 MET A O 1
ATOM 708 N N . SER A 1 87 ? 10.915 -15.831 -3.607 1.00 77.00 87 SER A N 1
ATOM 709 C CA . SER A 1 87 ? 11.214 -15.311 -4.948 1.00 77.00 87 SER A CA 1
ATOM 710 C C . SER A 1 87 ? 12.662 -14.849 -5.144 1.00 77.00 87 SER A C 1
ATOM 712 O O . SER A 1 87 ? 13.030 -14.467 -6.253 1.00 77.00 87 SER A O 1
ATOM 714 N N . GLY A 1 88 ? 13.486 -14.852 -4.094 1.00 71.69 88 GLY A N 1
ATOM 715 C CA . GLY A 1 88 ? 14.916 -14.564 -4.224 1.00 71.69 88 GLY A CA 1
ATOM 716 C C . GLY A 1 88 ? 15.629 -14.245 -2.915 1.00 71.69 88 GLY A C 1
ATOM 717 O O . GLY A 1 88 ? 16.798 -14.597 -2.772 1.00 71.69 88 GLY A O 1
ATOM 718 N N . TRP A 1 89 ? 14.940 -13.652 -1.935 1.00 74.06 89 TRP A N 1
ATOM 719 C CA . TRP A 1 89 ? 15.568 -13.157 -0.700 1.00 74.06 89 TRP A CA 1
ATOM 720 C C . TRP A 1 89 ? 16.169 -14.264 0.186 1.00 74.06 89 TRP A C 1
ATOM 722 O O . TRP A 1 89 ? 17.199 -14.039 0.817 1.00 74.06 89 TRP A O 1
ATOM 732 N N . LEU A 1 90 ? 15.586 -15.470 0.208 1.00 72.62 90 LEU A N 1
ATOM 733 C CA . LEU A 1 90 ? 16.148 -16.635 0.915 1.00 72.62 90 LEU A CA 1
ATOM 734 C C . LEU A 1 90 ? 16.949 -17.590 0.021 1.00 72.62 90 LEU A C 1
ATOM 736 O O . LEU A 1 90 ? 17.692 -18.422 0.537 1.00 72.62 90 LEU A O 1
ATOM 740 N N . THR A 1 91 ? 16.780 -17.515 -1.298 1.00 70.25 91 THR A N 1
ATOM 741 C CA . THR A 1 91 ? 17.237 -18.557 -2.230 1.00 70.25 91 THR A CA 1
ATOM 742 C C . THR A 1 91 ? 18.400 -18.125 -3.124 1.00 70.25 91 THR A C 1
ATOM 744 O O . THR A 1 91 ? 19.103 -19.000 -3.626 1.00 70.25 91 THR A O 1
ATOM 747 N N . GLY A 1 92 ? 18.658 -16.821 -3.309 1.00 65.69 92 GLY A N 1
ATOM 748 C CA . GLY A 1 92 ? 19.741 -16.383 -4.203 1.00 65.69 92 GLY A CA 1
ATOM 749 C C . GLY A 1 92 ? 20.153 -14.906 -4.205 1.00 65.69 92 GLY A C 1
ATOM 750 O O . GLY A 1 92 ? 21.085 -14.574 -4.932 1.00 65.69 92 GLY A O 1
ATOM 751 N N . TYR A 1 93 ? 19.510 -14.017 -3.441 1.00 70.06 93 TYR A N 1
ATOM 752 C CA . TYR A 1 93 ? 19.874 -12.592 -3.391 1.00 70.06 93 TYR A CA 1
ATOM 753 C C . TYR A 1 93 ? 21.049 -12.349 -2.439 1.00 70.06 93 TYR A C 1
ATOM 755 O O . TYR A 1 93 ? 21.147 -12.949 -1.366 1.00 70.06 93 TYR A O 1
ATOM 763 N N . THR A 1 94 ? 21.953 -11.452 -2.833 1.00 69.25 94 THR A N 1
ATOM 764 C CA . THR A 1 94 ? 23.200 -11.175 -2.102 1.00 69.25 94 THR A CA 1
ATOM 765 C C . THR A 1 94 ? 23.059 -10.096 -1.024 1.00 69.25 94 THR A C 1
ATOM 767 O O . THR A 1 94 ? 24.045 -9.782 -0.353 1.00 69.25 94 THR A O 1
ATOM 770 N N . TRP A 1 95 ? 21.845 -9.560 -0.818 1.00 65.81 95 TRP A N 1
ATOM 771 C CA . TRP A 1 95 ? 21.524 -8.516 0.173 1.00 65.81 95 TRP A CA 1
ATOM 772 C C . TRP A 1 95 ? 22.336 -7.221 -0.029 1.00 65.81 95 TRP A C 1
ATOM 774 O O . TRP A 1 95 ? 22.536 -6.448 0.909 1.00 65.81 95 TRP A O 1
ATOM 784 N N . ARG A 1 96 ? 22.855 -7.005 -1.247 1.00 69.12 96 ARG A N 1
ATOM 785 C CA . ARG A 1 96 ? 23.732 -5.879 -1.609 1.00 69.12 96 ARG A CA 1
ATOM 786 C C . ARG A 1 96 ? 23.293 -5.224 -2.918 1.00 69.12 96 ARG A C 1
ATOM 788 O O . ARG A 1 96 ? 22.425 -4.365 -2.900 1.00 69.12 96 ARG A O 1
ATOM 795 N N . CYS A 1 97 ? 23.909 -5.603 -4.037 1.00 65.69 97 CYS A N 1
ATOM 796 C CA . CYS A 1 97 ? 23.590 -5.084 -5.364 1.00 65.69 97 CYS A CA 1
ATOM 797 C C . CYS A 1 97 ? 22.947 -6.200 -6.183 1.00 65.69 97 CYS A C 1
ATOM 799 O O . CYS A 1 97 ? 23.614 -6.832 -7.000 1.00 65.69 97 CYS A O 1
ATOM 801 N N . ASP A 1 98 ? 21.660 -6.444 -5.949 1.00 60.72 98 ASP A N 1
ATOM 802 C CA . ASP A 1 98 ? 20.871 -7.338 -6.792 1.00 60.72 98 ASP A CA 1
ATOM 803 C C . ASP A 1 98 ? 20.186 -6.487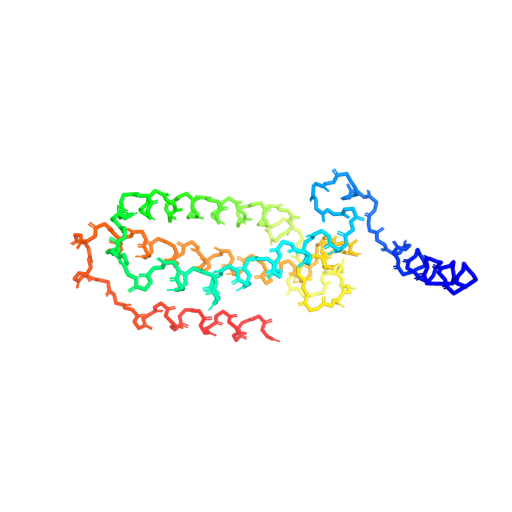 -7.884 1.00 60.72 98 ASP A C 1
ATOM 805 O O . ASP A 1 98 ? 19.367 -5.616 -7.562 1.00 60.72 98 ASP A O 1
ATOM 809 N N . PRO A 1 99 ? 20.548 -6.654 -9.172 1.00 64.00 99 PRO A N 1
ATOM 810 C CA . PRO A 1 99 ? 20.127 -5.733 -10.219 1.00 64.00 99 PRO A CA 1
ATOM 811 C C . PRO A 1 99 ? 18.654 -5.939 -10.583 1.00 64.00 99 PRO A C 1
ATOM 813 O O . PRO A 1 99 ? 18.336 -6.901 -11.269 1.00 64.00 99 PRO A O 1
ATOM 816 N N . VAL A 1 100 ? 17.795 -5.002 -10.171 1.00 60.41 100 VAL A N 1
ATOM 817 C CA 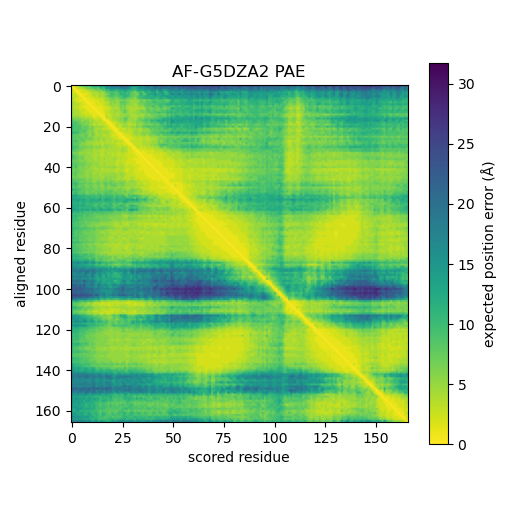. VAL A 1 100 ? 16.689 -4.397 -10.944 1.00 60.41 100 VAL A CA 1
ATOM 818 C C . VAL A 1 100 ? 16.358 -3.075 -10.243 1.00 60.41 100 VAL A C 1
ATOM 820 O O . VAL A 1 100 ? 15.687 -3.081 -9.217 1.00 60.41 100 VAL A O 1
ATOM 823 N N . ASP A 1 101 ? 16.817 -1.955 -10.805 1.00 51.66 101 ASP A N 1
ATOM 824 C CA . ASP A 1 101 ? 16.383 -0.610 -10.420 1.00 51.66 101 ASP A CA 1
ATOM 825 C C . ASP A 1 101 ? 16.135 0.232 -11.674 1.00 51.66 101 ASP A C 1
ATOM 827 O O . ASP A 1 101 ? 17.045 0.428 -12.477 1.00 51.66 101 ASP A O 1
ATOM 831 N N . VAL A 1 102 ? 14.930 0.798 -11.781 1.00 49.16 102 VAL A N 1
ATOM 832 C CA . VAL A 1 102 ? 14.7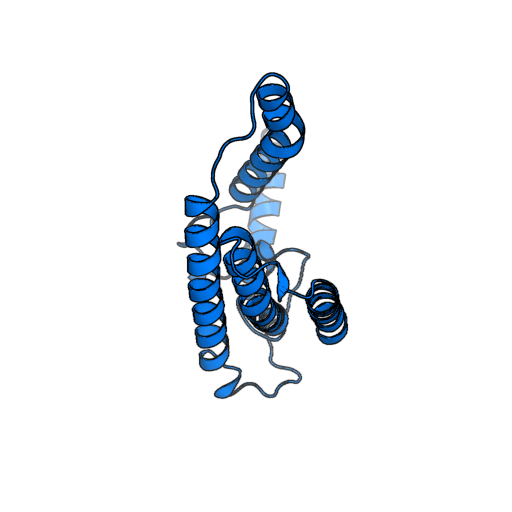51 2.230 -12.069 1.00 49.16 102 VAL A CA 1
ATOM 833 C C . VAL A 1 102 ? 13.523 2.729 -11.302 1.00 49.16 102 VAL A C 1
ATOM 835 O O . VAL A 1 102 ? 12.381 2.373 -11.593 1.00 49.16 102 VAL A O 1
ATOM 838 N N . SER A 1 103 ? 13.759 3.540 -10.273 1.00 51.28 103 SER A N 1
ATOM 839 C CA . SER A 1 103 ? 12.701 4.202 -9.511 1.00 51.28 103 SER A CA 1
ATOM 840 C C . SER A 1 103 ? 12.033 5.302 -10.348 1.00 51.28 103 SER A C 1
ATOM 842 O O . SER A 1 103 ? 12.690 6.018 -11.106 1.00 51.28 103 SER A O 1
ATOM 844 N N . PRO A 1 104 ? 10.704 5.450 -10.223 1.00 47.75 104 PRO A N 1
ATOM 845 C CA . PRO A 1 104 ? 10.197 6.735 -9.747 1.00 47.75 104 PRO A CA 1
ATOM 846 C C . PRO A 1 104 ? 8.979 6.588 -8.818 1.00 47.75 104 PRO A C 1
ATOM 848 O O . PRO A 1 104 ? 7.923 6.117 -9.231 1.00 47.75 104 PRO A O 1
ATOM 851 N N . TRP A 1 105 ? 9.145 7.051 -7.571 1.00 46.78 105 TRP A N 1
ATOM 852 C CA . TRP A 1 105 ? 8.168 7.538 -6.568 1.00 46.78 105 TRP A CA 1
ATOM 853 C C . TRP A 1 105 ? 6.841 6.769 -6.312 1.00 46.78 105 TRP A C 1
ATOM 855 O O . TRP A 1 105 ? 6.080 7.148 -5.427 1.00 46.78 105 TRP A O 1
ATOM 865 N N . SER A 1 106 ? 6.520 5.683 -7.021 1.00 65.00 106 SER A N 1
ATOM 866 C CA . SER A 1 106 ? 5.281 4.919 -6.830 1.00 65.00 106 SER A CA 1
ATOM 867 C C . SER A 1 106 ? 5.412 3.458 -7.267 1.00 65.00 106 SER A C 1
ATOM 869 O O . SER A 1 106 ? 6.082 3.143 -8.252 1.00 65.00 106 SER A O 1
ATOM 871 N N . TRP A 1 107 ? 4.702 2.573 -6.563 1.00 74.62 107 TRP A N 1
ATOM 872 C CA . TRP A 1 107 ? 4.718 1.121 -6.783 1.00 74.62 107 TRP A CA 1
ATOM 873 C C . TRP A 1 107 ? 4.291 0.718 -8.206 1.00 74.62 107 TRP A C 1
ATOM 875 O O . TRP A 1 107 ? 4.817 -0.239 -8.766 1.00 74.62 107 TRP A O 1
ATOM 885 N N . TRP A 1 108 ? 3.385 1.488 -8.823 1.00 78.06 108 TRP A N 1
ATOM 886 C CA . TRP A 1 108 ? 2.924 1.246 -10.194 1.00 78.06 108 TRP A CA 1
ATOM 887 C C . TRP A 1 108 ? 4.066 1.354 -11.207 1.00 78.06 108 TRP A C 1
ATOM 889 O O . TRP A 1 108 ? 4.241 0.463 -12.031 1.00 78.06 108 TRP A O 1
ATOM 899 N N . TRP A 1 109 ? 4.880 2.409 -11.113 1.00 76.56 109 TRP A N 1
ATOM 900 C CA . TRP A 1 109 ? 6.028 2.594 -12.001 1.00 76.56 109 TRP A CA 1
ATOM 901 C C . TRP A 1 109 ? 7.125 1.556 -11.751 1.00 76.56 109 TRP A C 1
ATOM 903 O O . TRP A 1 109 ? 7.688 1.043 -12.714 1.00 76.56 109 TRP A O 1
ATOM 913 N N . GLY A 1 110 ? 7.372 1.207 -10.4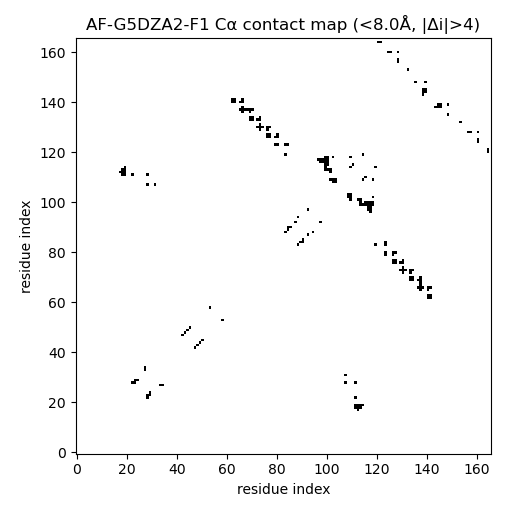82 1.00 74.94 110 GLY A N 1
ATOM 914 C CA . GLY A 1 110 ? 8.342 0.173 -10.111 1.00 74.94 110 GLY A CA 1
ATOM 915 C C . GLY A 1 110 ? 8.004 -1.174 -10.745 1.00 74.94 110 GLY A C 1
ATOM 916 O O . GLY A 1 110 ? 8.818 -1.739 -11.467 1.00 74.94 110 GLY A O 1
ATOM 917 N N . VAL A 1 111 ? 6.762 -1.640 -10.595 1.00 76.88 111 VAL A N 1
ATOM 918 C CA . VAL A 1 111 ? 6.328 -2.874 -11.262 1.00 76.88 111 VAL A CA 1
ATOM 919 C C . VAL A 1 111 ? 6.330 -2.728 -12.776 1.00 76.88 111 VAL A C 1
ATOM 921 O O . VAL A 1 111 ? 6.741 -3.662 -13.454 1.00 76.88 111 VAL A O 1
ATOM 924 N N . LYS A 1 112 ? 5.943 -1.563 -13.313 1.00 79.19 112 LYS A N 1
ATOM 925 C CA . LYS A 1 112 ? 5.849 -1.349 -14.761 1.00 79.19 112 LYS A CA 1
ATOM 926 C C . LYS A 1 112 ? 7.189 -1.454 -15.493 1.00 79.19 112 LYS A C 1
ATOM 928 O O . LYS A 1 112 ? 7.207 -1.970 -16.607 1.00 79.19 112 LYS A O 1
ATOM 933 N N . PHE A 1 113 ? 8.272 -0.962 -14.898 1.00 73.56 113 PHE A N 1
ATOM 934 C CA . PHE A 1 113 ? 9.591 -0.874 -15.538 1.00 73.56 113 PHE A CA 1
ATOM 935 C C . PHE A 1 113 ? 10.608 -1.898 -15.020 1.00 73.56 113 PHE A C 1
ATOM 937 O O . PHE A 1 113 ? 11.559 -2.217 -15.728 1.00 73.56 113 PHE A O 1
ATOM 944 N N . GLY A 1 114 ? 10.408 -2.443 -13.820 1.00 71.69 114 GLY A N 1
ATOM 945 C CA . GLY A 1 114 ? 11.337 -3.392 -13.219 1.00 71.69 114 GLY A CA 1
ATOM 946 C C . GLY A 1 114 ? 10.728 -4.112 -12.018 1.00 71.69 114 GLY A C 1
ATOM 947 O O . GLY A 1 114 ? 10.990 -3.723 -10.880 1.00 71.69 114 GLY A O 1
ATOM 948 N N . PRO A 1 115 ? 9.930 -5.174 -12.229 1.00 67.00 115 PRO A N 1
ATOM 949 C CA . PRO A 1 115 ? 9.373 -5.949 -11.130 1.00 67.00 115 PRO A CA 1
ATOM 950 C C . PRO A 1 115 ? 10.472 -6.819 -10.493 1.00 67.00 115 PRO A C 1
ATOM 952 O O . PRO A 1 115 ? 10.745 -7.921 -10.966 1.00 67.00 115 PRO A O 1
ATOM 955 N N . GLY A 1 116 ? 11.127 -6.329 -9.436 1.00 68.44 116 GLY A N 1
ATOM 956 C CA . GLY A 1 116 ? 12.121 -7.096 -8.673 1.00 68.44 116 GLY A CA 1
ATOM 957 C C . GLY A 1 116 ? 13.250 -6.247 -8.089 1.00 68.44 116 GLY A C 1
ATOM 958 O O . GLY A 1 116 ? 13.119 -5.032 -7.977 1.00 68.44 116 GLY A O 1
ATOM 959 N N . GLY A 1 117 ? 14.350 -6.900 -7.703 1.00 71.75 117 GLY A N 1
ATOM 960 C CA . GLY A 1 117 ? 15.568 -6.230 -7.233 1.00 71.75 117 GLY A CA 1
ATOM 961 C C . GLY A 1 117 ? 15.444 -5.598 -5.845 1.00 71.75 117 GLY A C 1
ATOM 962 O O . GLY A 1 117 ? 14.553 -5.941 -5.059 1.00 71.75 117 GLY A O 1
ATOM 963 N N . MET A 1 118 ? 16.341 -4.658 -5.544 1.00 69.81 118 MET A N 1
ATOM 964 C CA . MET A 1 118 ? 16.410 -3.966 -4.250 1.00 69.81 118 MET A CA 1
ATOM 965 C C . MET A 1 118 ? 15.125 -3.198 -3.908 1.00 69.81 118 MET A C 1
ATOM 967 O O . MET A 1 118 ? 14.737 -3.146 -2.742 1.00 69.81 118 MET A O 1
ATOM 971 N N . GLY A 1 119 ? 14.382 -2.697 -4.902 1.00 70.31 119 GLY A N 1
ATOM 972 C CA . GLY A 1 119 ? 13.076 -2.062 -4.679 1.00 70.31 119 GLY A CA 1
ATOM 973 C C . GLY A 1 119 ? 12.029 -2.980 -4.025 1.00 70.31 119 GLY A C 1
ATOM 974 O O . GLY A 1 119 ? 11.151 -2.506 -3.299 1.00 70.31 119 GLY A O 1
ATOM 975 N N . SER A 1 120 ? 12.142 -4.303 -4.206 1.00 75.50 120 SER A N 1
ATOM 976 C CA . SER A 1 120 ? 11.265 -5.282 -3.544 1.00 75.50 120 SER A CA 1
ATOM 977 C C . SER A 1 120 ? 11.554 -5.451 -2.044 1.00 75.50 120 SER A C 1
ATOM 979 O O . SER A 1 120 ? 10.661 -5.854 -1.295 1.00 75.50 120 SER A O 1
ATOM 981 N N . PHE A 1 121 ? 12.749 -5.059 -1.576 1.00 78.56 121 PHE A N 1
ATOM 982 C CA . PHE A 1 121 ? 13.125 -5.100 -0.158 1.00 78.56 121 PHE A CA 1
ATOM 983 C C . PHE A 1 121 ? 12.183 -4.253 0.694 1.00 78.56 121 PHE A C 1
ATOM 985 O O . PHE A 1 121 ? 11.674 -4.699 1.724 1.00 78.56 121 PHE A O 1
ATOM 992 N N . HIS A 1 122 ? 11.889 -3.039 0.215 1.00 81.12 122 HIS A N 1
ATOM 993 C CA . HIS A 1 122 ? 10.965 -2.130 0.880 1.00 81.12 122 HIS A CA 1
ATOM 994 C C . HIS A 1 122 ? 9.581 -2.756 1.036 1.00 81.12 122 HIS A C 1
ATOM 996 O O . HIS A 1 122 ? 8.995 -2.691 2.116 1.00 81.12 122 HIS A O 1
ATOM 1002 N N . ALA A 1 123 ? 9.072 -3.395 -0.021 1.00 82.88 123 ALA A N 1
ATOM 1003 C CA . ALA A 1 123 ? 7.770 -4.050 -0.001 1.00 82.88 123 ALA A CA 1
ATOM 1004 C C . ALA A 1 123 ? 7.732 -5.230 0.987 1.00 82.88 123 ALA A C 1
ATOM 1006 O O . ALA A 1 123 ? 6.727 -5.412 1.678 1.00 82.88 123 ALA A O 1
ATOM 1007 N N . MET A 1 124 ? 8.826 -5.986 1.107 1.00 84.69 124 MET A N 1
ATOM 1008 C CA . MET A 1 124 ? 8.948 -7.092 2.058 1.00 84.69 124 MET A CA 1
ATOM 1009 C C . MET A 1 124 ? 8.946 -6.601 3.513 1.00 84.69 124 MET A C 1
ATOM 1011 O O . MET A 1 124 ? 8.119 -7.053 4.308 1.00 84.69 124 MET A O 1
ATOM 1015 N N . ILE A 1 125 ? 9.824 -5.651 3.864 1.00 85.75 125 ILE A N 1
ATOM 1016 C CA . ILE A 1 125 ? 9.893 -5.098 5.230 1.00 85.75 125 ILE A CA 1
ATOM 1017 C C . ILE A 1 125 ? 8.581 -4.393 5.594 1.00 85.75 125 ILE A C 1
ATOM 1019 O O . ILE A 1 125 ? 8.079 -4.557 6.706 1.00 85.75 125 ILE A O 1
ATOM 1023 N N . ASN A 1 126 ? 7.981 -3.666 4.648 1.00 89.25 126 ASN A N 1
ATOM 1024 C CA . ASN A 1 126 ? 6.663 -3.073 4.832 1.00 89.25 126 ASN A CA 1
ATOM 1025 C C . ASN A 1 126 ? 5.612 -4.150 5.134 1.00 89.25 126 ASN A C 1
ATOM 1027 O O . ASN A 1 126 ? 4.937 -4.069 6.157 1.00 89.25 126 ASN A O 1
ATOM 1031 N N . SER A 1 127 ? 5.528 -5.205 4.325 1.00 88.25 127 SER A N 1
ATOM 1032 C CA . SER A 1 127 ? 4.547 -6.276 4.532 1.00 88.25 127 SER A CA 1
ATOM 1033 C C . SER A 1 127 ? 4.717 -6.973 5.890 1.00 88.25 127 SER A C 1
ATOM 1035 O O . SER A 1 127 ? 3.718 -7.263 6.547 1.00 88.25 127 SER A O 1
ATOM 1037 N N . LEU A 1 128 ? 5.953 -7.154 6.375 1.00 89.69 128 LEU A N 1
ATOM 1038 C CA . LEU A 1 128 ? 6.237 -7.668 7.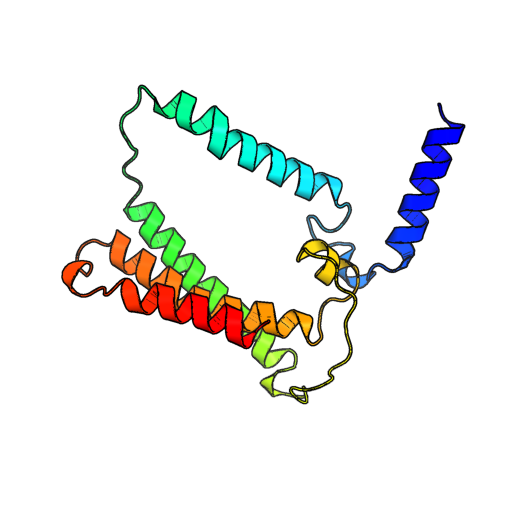725 1.00 89.69 128 LEU A CA 1
ATOM 1039 C C . LEU A 1 128 ? 5.687 -6.759 8.832 1.00 89.69 128 LEU A C 1
ATOM 1041 O O . LEU A 1 128 ? 5.044 -7.234 9.770 1.00 89.69 128 LEU 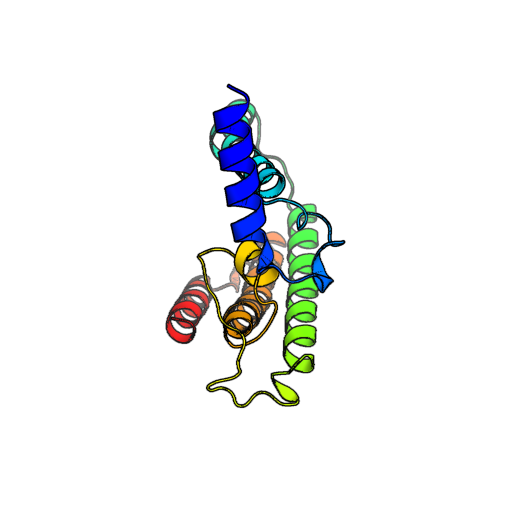A O 1
ATOM 1045 N N . VAL A 1 129 ? 5.898 -5.447 8.727 1.00 91.50 129 VAL A N 1
ATOM 1046 C CA . VAL A 1 129 ? 5.329 -4.492 9.690 1.00 91.50 129 VAL A CA 1
ATOM 1047 C C . VAL A 1 129 ? 3.806 -4.464 9.596 1.00 91.50 129 VAL A C 1
ATOM 1049 O O . VAL A 1 129 ? 3.133 -4.397 10.624 1.00 91.50 129 VAL A O 1
ATOM 1052 N N . HIS A 1 130 ? 3.243 -4.591 8.394 1.00 91.81 130 HIS A N 1
ATOM 1053 C CA . HIS A 1 130 ? 1.799 -4.660 8.185 1.00 91.81 130 HIS A CA 1
ATOM 1054 C C . HIS A 1 130 ? 1.163 -5.904 8.827 1.00 91.81 130 HIS A C 1
ATOM 1056 O O . HIS A 1 130 ? 0.070 -5.784 9.377 1.00 91.81 130 HIS A O 1
ATOM 1062 N N . VAL A 1 131 ? 1.850 -7.054 8.874 1.00 92.12 131 VAL A N 1
ATOM 1063 C CA . VAL A 1 131 ? 1.398 -8.221 9.662 1.00 92.12 131 VAL A CA 1
ATOM 1064 C C . VAL A 1 131 ? 1.203 -7.832 11.130 1.00 92.12 131 VAL A C 1
ATOM 1066 O O . VAL A 1 131 ? 0.136 -8.065 11.695 1.00 92.12 131 VAL A O 1
ATOM 1069 N N . ILE A 1 132 ? 2.198 -7.182 11.742 1.00 90.31 132 ILE A N 1
ATOM 1070 C CA . ILE A 1 132 ? 2.153 -6.780 13.158 1.00 90.31 132 ILE A CA 1
ATOM 1071 C C . ILE A 1 132 ? 1.086 -5.696 13.386 1.00 90.31 132 ILE A C 1
ATOM 1073 O O . ILE A 1 132 ? 0.305 -5.759 14.340 1.00 90.31 132 ILE A O 1
ATOM 1077 N N . MET A 1 133 ? 1.025 -4.715 12.489 1.00 91.62 133 MET A N 1
ATOM 1078 C CA . MET A 1 133 ? 0.125 -3.571 12.579 1.00 91.62 133 MET A CA 1
ATOM 1079 C C . MET A 1 133 ? -1.345 -3.971 12.416 1.00 91.62 133 MET A C 1
ATOM 1081 O O . MET A 1 133 ? -2.179 -3.597 13.242 1.00 91.62 133 MET A O 1
ATOM 1085 N N . TYR A 1 134 ? -1.686 -4.749 11.386 1.00 91.56 134 TYR A N 1
ATOM 1086 C CA . TYR A 1 134 ? -3.065 -5.192 11.183 1.00 91.56 134 TYR A CA 1
ATOM 1087 C C . TYR A 1 134 ? -3.507 -6.186 12.248 1.00 91.56 134 TYR A C 1
ATOM 1089 O O . TYR A 1 134 ? -4.662 -6.145 12.669 1.00 91.56 134 TYR A O 1
ATOM 1097 N N . PHE A 1 135 ? -2.592 -7.007 12.765 1.00 90.62 135 PHE A N 1
ATOM 1098 C CA . PHE A 1 135 ? -2.895 -7.872 13.899 1.00 90.62 135 PHE A CA 1
ATOM 1099 C C . PHE A 1 135 ? -3.268 -7.048 15.139 1.00 90.62 135 PHE A C 1
ATOM 1101 O O . PHE A 1 135 ? -4.282 -7.314 15.786 1.00 90.62 135 PHE A O 1
ATOM 1108 N N . TYR A 1 136 ? -2.529 -5.970 15.416 1.00 90.12 136 TYR A N 1
ATOM 1109 C CA . TYR A 1 136 ? -2.866 -5.024 16.481 1.00 90.12 136 TYR A CA 1
ATOM 1110 C C . TYR A 1 136 ? -4.221 -4.340 16.264 1.00 90.12 136 TYR A C 1
ATOM 1112 O O . TYR A 1 136 ? -5.024 -4.266 17.198 1.00 90.12 136 TYR A O 1
ATOM 1120 N N . TYR A 1 137 ? -4.515 -3.868 15.048 1.00 89.19 137 TYR A N 1
ATOM 1121 C CA . TYR A 1 137 ? -5.807 -3.241 14.751 1.00 89.19 137 TYR A CA 1
ATOM 1122 C C . TYR A 1 137 ? -6.977 -4.225 14.836 1.00 89.19 137 TYR A C 1
ATOM 1124 O O . TYR A 1 137 ? -8.029 -3.861 15.363 1.00 89.19 137 TYR A O 1
ATOM 1132 N N . GLY A 1 138 ? -6.786 -5.478 14.415 1.00 88.94 138 GLY A N 1
ATOM 1133 C CA . GLY A 1 138 ? -7.773 -6.546 14.578 1.00 88.94 138 GLY A CA 1
ATOM 1134 C C . GLY A 1 138 ? -8.085 -6.824 16.051 1.00 88.94 138 GLY A C 1
ATOM 1135 O O . GLY A 1 138 ? -9.253 -6.854 16.444 1.00 88.94 138 GLY A O 1
ATOM 1136 N N . LEU A 1 139 ? -7.051 -6.934 16.893 1.00 88.75 139 LEU A N 1
ATOM 1137 C CA . LEU A 1 139 ? -7.215 -7.126 18.339 1.00 88.75 139 LEU A CA 1
ATOM 1138 C C . LEU A 1 139 ? -7.845 -5.913 19.039 1.00 88.75 139 LEU A C 1
ATOM 1140 O O . LEU A 1 139 ? -8.628 -6.084 19.976 1.00 88.75 139 LEU A O 1
ATOM 1144 N N . SER A 1 140 ? -7.536 -4.698 18.579 1.00 87.44 140 SER A N 1
ATOM 1145 C CA . SER A 1 140 ? -8.142 -3.461 19.082 1.00 87.44 140 SER A CA 1
ATOM 1146 C C . SER A 1 140 ? -9.636 -3.387 18.741 1.00 87.44 140 SER A C 1
ATOM 1148 O O . SER A 1 140 ? -10.462 -3.115 19.612 1.00 87.44 140 SER A O 1
ATOM 1150 N N . ALA A 1 141 ? -10.012 -3.732 17.504 1.00 86.06 141 ALA A N 1
ATOM 1151 C CA . ALA A 1 141 ? -11.406 -3.753 17.059 1.00 86.06 141 ALA A CA 1
ATOM 1152 C C . ALA A 1 141 ? -12.256 -4.825 17.774 1.00 86.06 141 ALA A C 1
ATOM 1154 O O . ALA A 1 141 ? -13.457 -4.628 17.961 1.00 86.06 141 ALA A O 1
ATOM 1155 N N . ALA A 1 142 ? -11.639 -5.922 18.232 1.00 85.31 142 ALA A N 1
ATOM 1156 C CA . ALA A 1 142 ? -12.295 -6.956 19.035 1.00 85.31 142 ALA A CA 1
ATOM 1157 C C . ALA A 1 142 ? -12.615 -6.513 20.483 1.00 85.31 142 ALA A C 1
ATOM 1159 O O . ALA A 1 142 ? -13.331 -7.216 21.196 1.00 85.31 142 ALA A O 1
ATOM 1160 N N . GLY A 1 143 ? -12.092 -5.366 20.942 1.00 76.50 143 GLY A N 1
ATOM 1161 C CA . GLY A 1 143 ? -12.440 -4.692 22.203 1.00 76.50 143 GLY A CA 1
ATOM 1162 C C . GLY A 1 143 ? -11.952 -5.367 23.494 1.00 76.50 143 GLY A C 1
ATOM 1163 O O . GLY A 1 143 ? -11.574 -4.685 24.443 1.00 76.50 143 GLY A O 1
ATOM 1164 N N . ARG A 1 144 ? -11.886 -6.703 23.544 1.00 76.62 144 ARG A N 1
ATOM 1165 C CA . ARG A 1 144 ? -11.506 -7.470 24.746 1.00 76.62 144 ARG A CA 1
ATOM 1166 C C . ARG A 1 144 ? -10.033 -7.309 25.130 1.00 76.62 144 ARG A C 1
ATOM 1168 O O . ARG A 1 144 ? -9.694 -7.374 26.309 1.00 76.62 144 ARG A O 1
ATOM 1175 N N . PHE A 1 145 ? -9.165 -7.088 24.146 1.00 77.12 145 PHE A N 1
ATOM 1176 C CA . PHE A 1 145 ? -7.713 -7.047 24.335 1.00 77.12 145 PHE A CA 1
ATOM 1177 C C . PHE A 1 145 ? -7.139 -5.627 24.396 1.00 77.12 145 PHE A C 1
ATOM 1179 O O . PHE A 1 145 ? -5.943 -5.464 24.623 1.00 77.12 145 PHE A O 1
ATOM 1186 N N . GLN A 1 146 ? -7.980 -4.592 24.272 1.00 76.19 146 GLN A N 1
ATOM 1187 C CA . GLN A 1 146 ? -7.550 -3.188 24.228 1.00 76.19 146 GLN A CA 1
ATOM 1188 C C . GLN A 1 146 ? -6.731 -2.770 25.459 1.00 76.19 146 GLN A C 1
ATOM 1190 O O . GLN A 1 146 ? -5.781 -2.002 25.337 1.00 76.19 146 GLN A O 1
ATOM 1195 N N . LYS A 1 147 ? -7.036 -3.331 26.635 1.00 73.62 147 LYS A N 1
ATOM 1196 C CA . LYS A 1 147 ? -6.317 -3.045 27.888 1.00 73.62 147 LYS A CA 1
ATOM 1197 C C . LYS A 1 147 ? -4.842 -3.480 27.869 1.00 73.62 147 LYS A C 1
ATOM 1199 O O . LYS A 1 147 ? -4.030 -2.882 28.566 1.00 73.62 147 LYS A O 1
ATOM 1204 N N . TYR A 1 148 ? -4.499 -4.502 27.086 1.00 77.88 148 TYR A N 1
ATOM 1205 C CA . TYR A 1 148 ? -3.143 -5.059 27.006 1.00 77.88 148 TYR A CA 1
ATOM 1206 C C . TYR A 1 148 ? -2.331 -4.487 25.834 1.00 77.88 148 TYR A C 1
ATOM 1208 O O . TYR A 1 148 ? -1.144 -4.769 25.704 1.00 77.88 148 TYR A O 1
ATOM 1216 N N . LEU A 1 149 ? -2.959 -3.688 24.968 1.00 79.56 149 LEU A N 1
ATOM 1217 C CA . LEU A 1 149 ? -2.361 -3.193 23.733 1.00 79.56 149 LEU A CA 1
ATOM 1218 C C . LEU A 1 149 ? -1.589 -1.888 23.982 1.00 79.56 149 LEU A C 1
ATOM 1220 O O . LEU A 1 149 ? -2.162 -0.852 24.317 1.00 79.56 149 LEU A O 1
ATOM 1224 N N . TRP A 1 150 ? -0.271 -1.910 23.768 1.00 75.06 150 TRP A N 1
ATOM 1225 C CA . TRP A 1 150 ? 0.606 -0.749 23.967 1.00 75.06 150 TRP A CA 1
ATOM 1226 C C . TRP A 1 150 ? 0.956 -0.056 22.645 1.00 75.06 150 TRP A C 1
ATOM 1228 O O . TRP A 1 150 ? 1.905 -0.428 21.959 1.00 75.06 150 TRP A O 1
ATOM 1238 N N . TRP A 1 151 ? 0.209 1.002 22.317 1.00 68.00 151 TRP A N 1
ATOM 1239 C CA . TRP A 1 151 ? 0.307 1.751 21.053 1.00 68.00 151 TRP A CA 1
ATOM 1240 C C . TRP A 1 151 ? 1.695 2.349 20.760 1.00 68.00 151 TRP A C 1
ATOM 1242 O O . TRP A 1 151 ? 2.085 2.437 19.600 1.00 68.00 151 TRP A O 1
ATOM 1252 N N . LYS A 1 152 ? 2.474 2.705 21.792 1.00 60.06 152 LYS A N 1
ATOM 1253 C CA . LYS A 1 152 ? 3.808 3.319 21.634 1.00 60.06 152 LYS A CA 1
ATOM 1254 C C . LYS A 1 152 ? 4.816 2.412 20.915 1.00 60.06 152 LYS A C 1
ATOM 1256 O O . LYS A 1 152 ? 5.654 2.902 20.165 1.00 60.06 152 LYS A O 1
ATOM 1261 N N . HIS A 1 153 ? 4.724 1.097 21.119 1.00 79.19 153 HIS A N 1
ATOM 1262 C CA . HIS A 1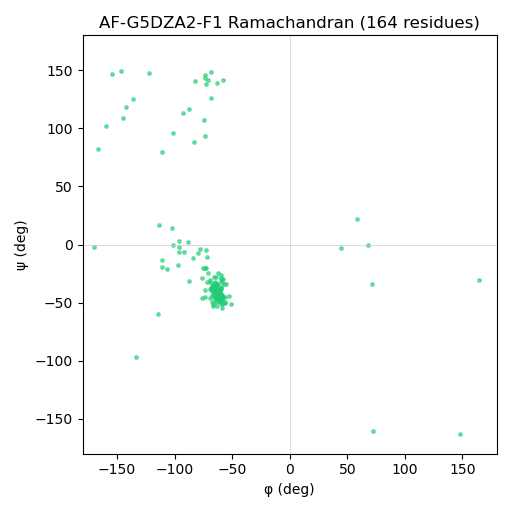 153 ? 5.621 0.131 20.475 1.00 79.19 153 HIS A CA 1
ATOM 1263 C C . HIS A 1 153 ? 5.310 -0.006 18.981 1.00 79.19 153 HIS A C 1
ATOM 1265 O O . HIS A 1 153 ? 6.222 -0.174 18.180 1.00 79.19 153 HIS A O 1
ATOM 1271 N N . MET A 1 154 ? 4.040 0.142 18.593 1.00 79.75 154 MET A N 1
ATOM 1272 C CA . MET A 1 154 ? 3.620 0.052 17.193 1.00 79.75 154 MET A CA 1
ATOM 1273 C C . MET A 1 154 ? 4.229 1.172 16.347 1.00 79.75 154 MET A C 1
ATOM 1275 O O . MET A 1 154 ? 4.847 0.916 15.317 1.00 79.75 154 MET A O 1
ATOM 1279 N N . THR A 1 155 ? 4.116 2.415 16.818 1.00 83.06 155 THR A N 1
ATOM 1280 C CA . THR A 1 155 ? 4.676 3.578 16.118 1.00 83.06 155 THR A CA 1
ATOM 1281 C C . THR A 1 155 ? 6.201 3.533 16.070 1.00 83.06 155 THR A C 1
ATOM 1283 O O . THR A 1 155 ? 6.795 3.952 15.082 1.00 83.06 155 THR A O 1
ATOM 1286 N N . ALA A 1 156 ? 6.845 2.983 17.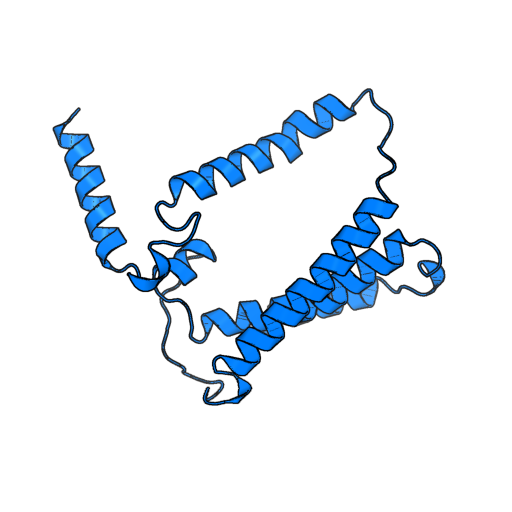106 1.00 84.25 156 ALA A N 1
ATOM 1287 C CA . ALA A 1 156 ? 8.290 2.779 17.103 1.00 84.25 156 ALA A CA 1
ATOM 1288 C C . ALA A 1 156 ? 8.722 1.778 16.018 1.00 84.25 156 ALA A C 1
ATOM 1290 O O . ALA A 1 156 ? 9.645 2.069 15.264 1.00 84.25 156 ALA A O 1
ATOM 1291 N N . ILE A 1 157 ? 8.021 0.644 15.880 1.00 85.06 157 ILE A N 1
ATOM 1292 C CA . ILE A 1 157 ? 8.301 -0.363 14.840 1.00 85.06 157 ILE A CA 1
ATOM 1293 C C . ILE A 1 157 ? 8.158 0.241 13.433 1.00 85.06 157 ILE A C 1
ATOM 1295 O O . ILE A 1 157 ? 9.020 0.029 12.583 1.00 85.06 157 ILE A O 1
ATOM 1299 N N . GLN A 1 158 ? 7.114 1.040 13.197 1.00 85.19 158 GLN A N 1
ATOM 1300 C CA . GLN A 1 158 ? 6.899 1.713 11.910 1.00 85.19 158 GLN A CA 1
ATOM 1301 C C . GLN A 1 158 ? 8.011 2.720 11.577 1.00 85.19 158 GLN A C 1
ATOM 1303 O O . GLN A 1 158 ? 8.465 2.789 10.439 1.00 85.19 158 GLN A O 1
ATOM 1308 N N . LEU A 1 159 ? 8.483 3.489 12.562 1.00 85.06 159 LEU A N 1
ATOM 1309 C CA . LEU A 1 159 ? 9.582 4.439 12.360 1.00 85.06 159 LEU A CA 1
ATOM 1310 C C . LEU A 1 159 ? 10.917 3.730 12.108 1.00 85.06 159 LEU A C 1
ATOM 1312 O O . LEU A 1 159 ? 11.680 4.160 11.246 1.00 85.06 159 LEU A O 1
ATOM 1316 N N . ILE A 1 160 ? 11.174 2.617 12.801 1.00 86.19 160 ILE A N 1
ATOM 1317 C CA . ILE A 1 160 ? 12.362 1.785 12.571 1.00 86.19 160 ILE A CA 1
ATOM 1318 C C . ILE A 1 160 ? 12.372 1.240 11.138 1.00 86.19 160 ILE A C 1
ATOM 1320 O O . ILE A 1 160 ? 13.418 1.262 10.496 1.00 86.19 160 ILE A O 1
ATOM 1324 N N . GLN A 1 161 ? 11.221 0.822 10.601 1.00 84.50 161 GLN A N 1
ATOM 1325 C CA . GLN A 1 161 ? 11.120 0.424 9.194 1.00 84.50 161 GLN A CA 1
ATOM 1326 C C . GLN A 1 161 ? 11.589 1.536 8.248 1.00 84.50 161 GLN A C 1
ATOM 1328 O O . GLN A 1 161 ? 12.325 1.244 7.312 1.00 84.50 161 GLN A O 1
ATOM 1333 N N . PHE A 1 162 ? 11.183 2.792 8.455 1.00 83.25 162 PHE A N 1
ATOM 1334 C CA . PHE A 1 162 ? 11.614 3.879 7.569 1.00 83.25 162 PHE A CA 1
ATOM 1335 C C . PHE A 1 162 ? 13.122 4.111 7.637 1.00 83.25 162 PHE A C 1
ATOM 1337 O O . PHE A 1 162 ? 13.729 4.342 6.599 1.00 83.25 162 PHE A O 1
ATOM 1344 N N . VAL A 1 163 ? 13.734 3.981 8.817 1.00 83.06 163 VAL A N 1
ATOM 1345 C CA . VAL A 1 163 ? 15.194 4.098 8.979 1.00 83.06 163 VAL A CA 1
ATOM 1346 C C . VAL A 1 163 ? 15.939 2.942 8.308 1.00 83.06 163 VAL A C 1
ATOM 1348 O O . VAL A 1 163 ? 17.005 3.159 7.752 1.00 83.06 163 VAL A O 1
ATOM 1351 N N . LEU A 1 164 ? 15.391 1.724 8.341 1.00 75.56 164 LEU A N 1
ATOM 1352 C CA . LEU A 1 164 ? 16.013 0.551 7.716 1.00 75.56 164 LEU A CA 1
ATOM 1353 C C . LEU A 1 164 ? 15.889 0.523 6.189 1.00 75.56 164 LEU A C 1
ATOM 1355 O O . LEU A 1 164 ? 16.619 -0.226 5.545 1.00 75.56 164 LEU A O 1
ATOM 1359 N N . VAL A 1 165 ? 14.937 1.267 5.625 1.00 74.75 165 VAL A N 1
ATOM 1360 C CA . VAL A 1 165 ? 14.656 1.246 4.184 1.00 74.75 165 VAL A CA 1
ATOM 1361 C C . VAL A 1 165 ? 15.046 2.546 3.462 1.00 74.75 165 VAL A C 1
ATOM 1363 O O . VAL A 1 165 ? 15.076 2.565 2.233 1.00 74.75 165 VAL A O 1
ATOM 1366 N N . SER A 1 166 ? 15.329 3.626 4.197 1.00 65.56 166 SER A N 1
ATOM 1367 C CA . SER A 1 166 ? 15.903 4.858 3.625 1.00 65.56 166 SER A CA 1
ATOM 1368 C C . SER A 1 166 ? 17.377 4.672 3.287 1.00 65.56 166 SER A C 1
ATOM 1370 O O . SER A 1 166 ? 17.803 5.249 2.265 1.00 65.56 166 SER A O 1
#

Foldseek 3Di:
DVVVVVVVVVVVVVVLVLWDPVCCPPPCLVDVVVVVVVVVVVCCCVVPVVCVVCVPPDDDPCLVVLLVVLVVLLVVLVVLLVCLCVVDVVPPDPVPFDDDDDDDDDPSVCNTNGPDTLVVVLVNLVSVLSNVVSVLSSLVSVVPCVVVRDVVVSVVSVVVSVVVSD

Sequence (166 aa):
MEAILSQWVQKYHDFMKGADSRISHYPLMHSPFLPTAILLSYVYFVLSLGPRIMANRKPFDLKPLMVVYNFSLVALSAYIVYEFLMSGWLTGYTWRCDPVDVSPWSWWWGVKFGPGGMGSFHAMINSLVHVIMYFYYGLSAAGRFQKYLWWKHMTAIQLIQFVLVS

Radius of gyration: 20.58 Å; Cα contacts (8 Å, |Δi|>4): 116; chains: 1; bounding box: 50×38×63 Å

Nearest PDB structures (foldseek):
  6y7f-assembly1_A  TM=9.501E-01  e=1.920E-11  Homo sapiens
  7unf-assembly1_n  TM=6.025E-01  e=5.692E+00  Homo sapiens

Solvent-accessible surface area (backbone atoms only — not comparable to full-atom values): 9474 Å² total; per-residue (Å²): 110,66,75,59,52,51,52,53,52,50,54,50,50,62,64,53,66,65,40,50,72,88,51,51,82,42,87,75,54,75,48,70,63,60,55,51,50,52,51,52,52,48,50,46,36,64,72,50,50,46,53,63,68,43,72,87,48,80,85,78,91,50,46,72,59,48,26,54,52,23,50,52,46,21,53,50,23,50,49,52,34,51,51,50,37,67,74,27,66,75,73,75,53,79,90,72,89,47,92,31,84,61,85,59,102,44,72,68,47,27,50,40,52,35,76,42,40,59,68,44,51,52,56,37,58,49,25,55,51,42,27,57,51,26,46,51,52,17,43,44,51,64,57,80,49,43,90,78,60,65,68,70,60,56,57,49,54,56,52,51,51,52,68,77,66,109